Protein AF-A0AAX1UFM3-F1 (afdb_monomer_lite)

Organism: Cereibacter sphaeroides (NCBI:txid1063)

Foldseek 3Di:
DDDDPDDDPPDPDDDPPPVVVVVVVVVVVVVCVVCVVVVVVVVVVVVVVVVCCVQAPPVGGFDFDDDDDDDDDPVVVVVVVCVVQPQWDFDDWDDAPDPRTDTDTDTDRPDD

pLDDT: mean 73.38, std 13.62, range [45.94, 97.25]

Radius of gyration: 37.03 Å; chains: 1; bounding box: 78×42×107 Å

Sequence (112 aa):
MTTKAIDPPGDMTHAPTNKLYFAAWRWHFYAGLFVVPFLLILAVTGMIMMISTATSNQLGTVADVAITGAPVPVTAQAEAALAAVPGGILNQYVAPEAPHRPAFFAIEQGHA

Secondary structure (DSSP, 8-state):
------PPPP--------HHHHHHHHHHHHHHHHHHHHHHHHHHHHHHHHHHHHHEETTEE-PPPP--SSPPPHHHHHHHHHHHSTTEEEEEEE--SSTTSPPEEEEEE---

InterPro domains:
  IPR005625 PepSY-associated TM protein [PF03929] (25-76)
  IPR005625 PepSY-associated TM protein [PTHR34219] (20-106)

Structure (mmCIF, N/CA/C/O backbone):
data_AF-A0AAX1UFM3-F1
#
_entry.id   AF-A0AAX1UFM3-F1
#
loop_
_atom_site.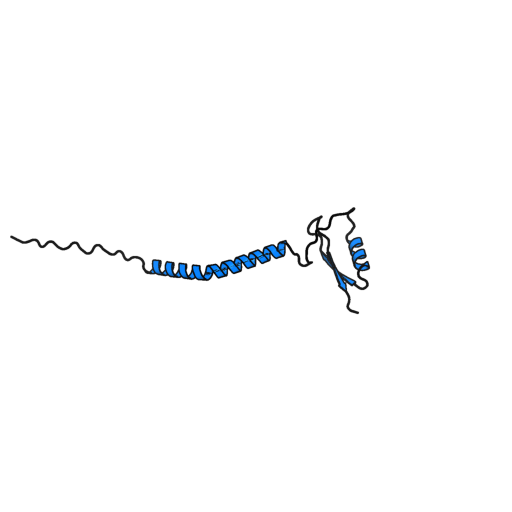group_PDB
_atom_site.id
_atom_site.type_symbol
_atom_site.label_atom_id
_atom_site.label_alt_id
_atom_site.label_comp_id
_atom_site.label_asym_id
_atom_site.label_entity_id
_atom_site.label_seq_id
_atom_site.pdbx_PDB_ins_code
_atom_site.Cartn_x
_atom_site.Cartn_y
_atom_site.Cartn_z
_atom_site.occupancy
_atom_site.B_iso_or_equiv
_atom_site.auth_seq_id
_atom_site.auth_comp_id
_atom_site.auth_asym_id
_atom_site.auth_atom_id
_atom_site.pdbx_PDB_model_num
ATOM 1 N N . MET A 1 1 ? 47.897 21.255 -74.537 1.00 47.41 1 MET A N 1
ATOM 2 C CA . MET A 1 1 ? 46.737 21.875 -73.864 1.00 47.41 1 MET A CA 1
ATOM 3 C C . MET A 1 1 ? 46.141 20.835 -72.935 1.00 47.41 1 MET A C 1
ATOM 5 O O . MET A 1 1 ? 45.731 19.779 -73.392 1.00 47.41 1 MET A O 1
ATOM 9 N N . THR A 1 2 ? 46.266 21.094 -71.637 1.00 48.53 2 THR A N 1
ATOM 10 C CA . THR A 1 2 ? 45.983 20.202 -70.508 1.00 48.53 2 THR A CA 1
ATOM 11 C C . THR A 1 2 ? 44.527 19.750 -70.468 1.00 48.53 2 THR A C 1
ATOM 13 O O . THR A 1 2 ? 43.626 20.582 -70.391 1.00 48.53 2 THR A O 1
ATOM 16 N N . THR A 1 3 ? 44.307 18.434 -70.463 1.00 56.75 3 THR A N 1
ATOM 17 C CA . THR A 1 3 ? 43.040 17.853 -70.013 1.00 56.75 3 THR A CA 1
ATOM 18 C C . THR A 1 3 ? 42.964 18.021 -68.496 1.00 56.75 3 THR A C 1
ATOM 20 O O . THR A 1 3 ? 43.785 17.489 -67.750 1.00 56.75 3 THR A O 1
ATOM 23 N N . LYS A 1 4 ? 42.048 18.871 -68.036 1.00 62.53 4 LYS A N 1
ATOM 24 C CA . LYS A 1 4 ? 41.750 19.045 -66.617 1.00 62.53 4 LYS A CA 1
ATOM 25 C C . LYS A 1 4 ? 40.864 17.866 -66.220 1.00 62.53 4 LYS A C 1
ATOM 27 O O . LYS A 1 4 ? 39.675 17.868 -66.529 1.00 62.53 4 LYS A O 1
ATOM 32 N N . ALA A 1 5 ? 41.463 16.847 -65.607 1.00 66.25 5 ALA A N 1
ATOM 33 C CA . ALA A 1 5 ? 40.716 15.772 -64.971 1.00 66.25 5 ALA A CA 1
ATOM 34 C C . ALA A 1 5 ? 39.747 16.394 -63.952 1.00 66.25 5 ALA A C 1
ATOM 36 O O . ALA A 1 5 ? 40.145 17.201 -63.113 1.00 66.25 5 ALA A O 1
ATOM 37 N N . ILE A 1 6 ? 38.462 16.088 -64.099 1.00 72.62 6 ILE A N 1
ATOM 38 C CA . ILE A 1 6 ? 37.427 16.431 -63.128 1.00 72.62 6 ILE A CA 1
ATOM 39 C C . ILE A 1 6 ? 37.666 15.512 -61.931 1.00 72.62 6 ILE A C 1
ATOM 41 O O . ILE A 1 6 ? 37.497 14.299 -62.056 1.00 72.62 6 ILE A O 1
ATOM 45 N N . ASP A 1 7 ? 38.103 16.077 -60.806 1.00 71.06 7 ASP A N 1
ATOM 46 C CA . ASP A 1 7 ? 38.104 15.360 -59.533 1.00 71.06 7 ASP A CA 1
ATOM 47 C C . ASP A 1 7 ? 36.672 14.885 -59.230 1.00 71.06 7 ASP A C 1
ATOM 49 O O . ASP A 1 7 ? 35.720 15.655 -59.422 1.00 71.06 7 ASP A O 1
ATOM 53 N N . PRO A 1 8 ? 36.477 13.635 -58.775 1.00 72.44 8 PRO A N 1
ATOM 54 C CA . PRO A 1 8 ? 35.173 13.201 -58.301 1.00 72.44 8 PRO A CA 1
ATOM 55 C C . PRO A 1 8 ? 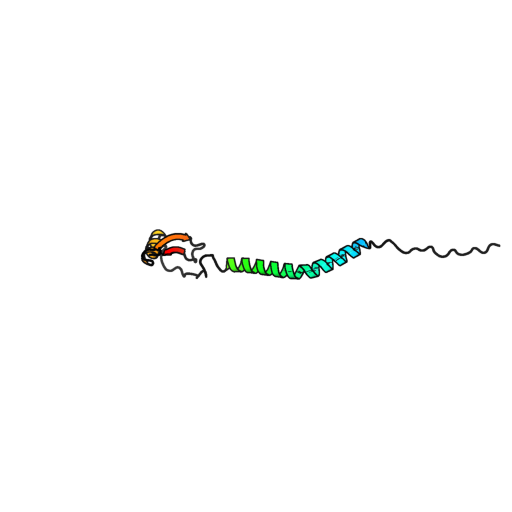34.753 14.073 -57.104 1.00 72.44 8 PRO A C 1
ATOM 57 O O . PRO A 1 8 ? 35.613 14.478 -56.315 1.00 72.44 8 PRO A O 1
ATOM 60 N N . PRO A 1 9 ? 33.452 14.382 -56.942 1.00 71.00 9 PRO A N 1
ATOM 61 C CA . PRO A 1 9 ? 32.983 15.084 -55.756 1.00 71.00 9 PRO A CA 1
ATOM 62 C C . PRO A 1 9 ? 33.412 14.284 -54.522 1.00 71.00 9 PRO A C 1
ATOM 64 O O . PRO A 1 9 ? 33.101 13.099 -54.411 1.00 71.00 9 PRO A O 1
ATOM 67 N N . GLY A 1 10 ? 34.180 14.927 -53.639 1.00 65.56 10 GLY A N 1
ATOM 68 C CA . GLY A 1 10 ? 34.636 14.326 -52.391 1.00 65.56 10 GLY A CA 1
ATOM 69 C C . GLY A 1 10 ? 33.463 13.753 -51.596 1.00 65.56 10 GLY A C 1
ATOM 70 O O . GLY A 1 10 ? 32.368 14.315 -51.600 1.00 65.56 10 GLY A O 1
ATOM 71 N N . ASP A 1 11 ? 33.709 12.626 -50.937 1.00 65.06 11 ASP A N 1
ATOM 72 C CA . ASP A 1 11 ? 32.759 11.871 -50.120 1.00 65.06 11 ASP A CA 1
ATOM 73 C C . ASP A 1 11 ? 32.147 12.765 -49.014 1.00 65.06 11 ASP A C 1
ATOM 75 O O . ASP A 1 11 ? 32.713 12.947 -47.936 1.00 65.06 11 ASP A O 1
ATOM 79 N N . MET A 1 12 ? 30.992 13.383 -49.282 1.00 67.75 12 MET A N 1
ATOM 80 C CA . MET A 1 12 ? 30.267 14.259 -48.345 1.00 67.75 12 MET A CA 1
ATOM 81 C C . MET A 1 12 ? 29.240 13.489 -47.502 1.00 67.75 12 MET A C 1
ATOM 83 O O . MET A 1 12 ? 28.159 13.993 -47.219 1.00 67.75 12 MET A O 1
ATOM 87 N N . THR A 1 13 ? 29.508 12.249 -47.106 1.00 65.62 13 THR A N 1
ATOM 88 C CA . THR A 1 13 ? 28.564 11.452 -46.306 1.00 65.62 13 THR A CA 1
ATOM 89 C C . THR A 1 13 ? 29.385 10.476 -45.470 1.00 65.62 13 THR A C 1
ATOM 91 O O . THR A 1 13 ? 30.013 9.587 -46.016 1.00 65.62 13 THR A O 1
ATOM 94 N N . HIS A 1 14 ? 29.549 10.633 -44.159 1.00 61.69 14 HIS A N 1
ATOM 95 C CA . HIS A 1 14 ? 28.518 10.415 -43.154 1.00 61.69 14 HIS A CA 1
ATOM 96 C C . HIS A 1 14 ? 28.889 11.156 -41.860 1.00 61.69 14 HIS A C 1
ATOM 98 O O . HIS A 1 14 ? 29.927 10.882 -41.257 1.00 61.69 14 HIS A O 1
ATOM 104 N N . ALA A 1 15 ? 28.016 12.048 -41.381 1.00 66.69 15 ALA A N 1
ATOM 105 C CA . ALA A 1 15 ? 28.105 12.533 -40.005 1.00 66.69 15 ALA A CA 1
ATOM 106 C C . ALA A 1 15 ? 28.032 11.326 -39.047 1.00 66.69 15 ALA A C 1
ATOM 108 O O . ALA A 1 15 ? 27.189 10.448 -39.271 1.00 66.69 15 ALA A O 1
ATOM 109 N N . PRO A 1 16 ? 28.875 11.239 -37.998 1.00 62.84 16 PRO A N 1
ATOM 110 C CA . PRO A 1 16 ? 28.863 10.113 -37.075 1.00 62.84 16 PRO A CA 1
ATOM 111 C C . PRO A 1 16 ? 27.545 10.126 -36.301 1.00 62.84 16 PRO A C 1
ATOM 113 O O . PRO A 1 16 ? 27.383 10.799 -35.287 1.00 62.84 16 PRO A O 1
ATOM 116 N N . THR A 1 17 ? 26.563 9.388 -36.809 1.00 66.56 17 THR A N 1
ATOM 117 C CA . THR A 1 17 ? 25.301 9.137 -36.126 1.00 66.56 17 THR A CA 1
ATOM 118 C C . THR A 1 17 ? 25.651 8.505 -34.784 1.00 66.56 17 THR A C 1
ATOM 120 O O . THR A 1 17 ? 26.355 7.497 -34.758 1.00 66.56 17 THR A O 1
ATOM 123 N N . ASN A 1 18 ? 25.241 9.120 -33.672 1.00 74.38 18 ASN A N 1
ATOM 124 C CA . ASN A 1 18 ? 25.638 8.718 -32.323 1.00 74.38 18 ASN A CA 1
ATOM 125 C C . ASN A 1 18 ? 25.069 7.324 -31.986 1.00 74.38 18 ASN A C 1
ATOM 127 O O . ASN A 1 18 ? 24.006 7.187 -31.387 1.00 74.38 18 ASN A O 1
ATOM 131 N N . LYS A 1 19 ? 25.761 6.267 -32.428 1.00 73.50 19 LYS A N 1
ATOM 132 C CA . LYS A 1 19 ? 25.330 4.863 -32.324 1.00 73.50 19 LYS A CA 1
ATOM 133 C C . LYS A 1 19 ? 25.061 4.452 -30.874 1.00 73.50 19 LYS A C 1
ATOM 135 O O . LYS A 1 19 ? 24.201 3.609 -30.635 1.00 73.50 19 LYS A O 1
ATOM 140 N N . LEU A 1 20 ? 25.757 5.076 -29.922 1.00 77.56 20 LEU A N 1
ATOM 141 C CA . LEU A 1 20 ? 25.582 4.843 -28.490 1.00 77.56 20 LEU A CA 1
ATOM 142 C C . LEU A 1 20 ? 24.238 5.380 -27.986 1.00 77.56 20 LEU A C 1
ATOM 144 O O . LEU A 1 20 ? 23.550 4.680 -27.249 1.00 77.56 20 LEU A O 1
ATOM 148 N N . TYR A 1 21 ? 23.822 6.566 -28.439 1.00 82.19 21 TYR A N 1
ATOM 149 C CA . TYR A 1 21 ? 22.505 7.128 -28.123 1.00 82.19 21 TYR A CA 1
ATOM 150 C C . TYR A 1 21 ? 21.368 6.215 -28.606 1.00 82.19 21 TYR A C 1
ATOM 152 O O . TYR A 1 21 ? 20.462 5.874 -27.845 1.00 82.19 21 TYR A O 1
ATOM 160 N N . PHE A 1 22 ? 21.461 5.731 -29.848 1.00 81.50 22 PHE A N 1
ATOM 161 C CA . PHE A 1 22 ? 20.467 4.805 -30.397 1.00 81.50 22 PHE A CA 1
ATOM 162 C C . PHE A 1 22 ? 20.478 3.439 -29.699 1.00 81.50 22 PHE A C 1
ATOM 164 O O . PHE A 1 22 ? 19.421 2.836 -29.518 1.00 81.50 22 PHE A O 1
ATOM 171 N N . ALA A 1 23 ? 21.645 2.946 -29.274 1.00 87.81 23 ALA A N 1
ATOM 172 C CA . ALA A 1 23 ? 21.741 1.711 -28.502 1.00 87.81 23 ALA A CA 1
ATOM 173 C C . ALA A 1 23 ? 21.099 1.857 -27.114 1.00 87.81 23 ALA A C 1
ATOM 175 O O . ALA A 1 23 ? 20.298 1.007 -26.727 1.00 87.81 23 ALA A O 1
ATOM 176 N N . ALA A 1 24 ? 21.389 2.944 -26.394 1.00 88.38 24 ALA A N 1
ATOM 177 C CA . ALA A 1 24 ? 20.813 3.215 -25.080 1.00 88.38 24 ALA A CA 1
ATOM 178 C C . ALA A 1 24 ? 19.282 3.308 -25.135 1.00 88.38 24 ALA A C 1
ATOM 180 O O . ALA A 1 24 ? 18.604 2.722 -24.296 1.00 88.38 24 ALA A O 1
ATOM 181 N N . TRP A 1 25 ? 18.727 3.964 -26.158 1.00 88.06 25 TRP A N 1
ATOM 182 C CA . TRP A 1 25 ? 17.277 4.070 -26.321 1.00 88.06 25 TRP A CA 1
ATOM 183 C C . TRP A 1 25 ? 16.612 2.720 -26.611 1.00 88.06 25 TRP A C 1
ATOM 185 O O . TRP A 1 25 ? 15.569 2.410 -26.037 1.00 88.06 25 TRP A O 1
ATOM 195 N N . ARG A 1 26 ? 17.250 1.871 -27.428 1.00 86.94 26 ARG A N 1
ATOM 196 C CA . ARG A 1 26 ? 16.772 0.503 -27.681 1.00 86.94 26 ARG A CA 1
ATOM 197 C C . ARG A 1 26 ? 16.745 -0.312 -26.393 1.00 86.94 26 ARG A C 1
ATOM 199 O O . ARG A 1 26 ? 15.717 -0.898 -26.073 1.00 86.94 26 ARG A O 1
ATOM 206 N N . TRP A 1 27 ? 17.840 -0.305 -25.632 1.00 92.94 27 TRP A N 1
ATOM 207 C CA . TRP A 1 27 ? 17.909 -0.996 -24.341 1.00 92.94 27 TRP A CA 1
ATOM 208 C C . TRP A 1 27 ? 16.890 -0.461 -23.340 1.00 92.94 27 TRP A C 1
ATOM 210 O O . TRP A 1 27 ? 16.247 -1.249 -22.654 1.00 92.94 27 TRP A O 1
ATOM 220 N N . HIS A 1 28 ? 16.696 0.855 -23.293 1.00 90.00 28 HIS A N 1
ATOM 221 C CA . HIS A 1 28 ? 15.723 1.475 -22.407 1.00 90.00 28 HIS A CA 1
ATOM 222 C C . HIS A 1 28 ? 14.283 1.083 -22.766 1.00 90.00 28 HIS A C 1
ATOM 224 O O . HIS A 1 28 ? 13.514 0.738 -21.876 1.00 90.00 28 HIS A O 1
ATOM 230 N N . PHE A 1 29 ? 13.927 1.058 -24.057 1.00 92.00 29 PHE A N 1
ATOM 231 C CA . PHE A 1 29 ? 12.608 0.610 -24.515 1.00 92.00 29 PHE A CA 1
ATOM 232 C C . PHE A 1 29 ? 12.355 -0.864 -24.179 1.00 92.00 29 PHE A C 1
ATOM 234 O O . PHE A 1 29 ? 11.295 -1.199 -23.653 1.00 92.00 29 PHE A O 1
ATOM 241 N N . TYR A 1 30 ? 13.337 -1.739 -24.424 1.00 93.31 30 TYR A N 1
ATOM 242 C CA . TYR A 1 30 ? 13.215 -3.153 -24.068 1.00 93.31 30 TYR A CA 1
ATOM 243 C C . TYR A 1 30 ? 13.094 -3.342 -22.554 1.00 93.31 30 TYR A C 1
ATOM 245 O O . TYR A 1 30 ? 12.187 -4.036 -22.106 1.00 93.31 30 TYR A O 1
ATOM 253 N N . ALA A 1 31 ? 13.938 -2.680 -21.758 1.00 93.94 31 ALA A N 1
ATOM 254 C CA . ALA A 1 31 ? 13.849 -2.728 -20.301 1.00 93.94 31 ALA A CA 1
ATOM 255 C C . ALA A 1 31 ? 12.486 -2.223 -19.802 1.00 93.94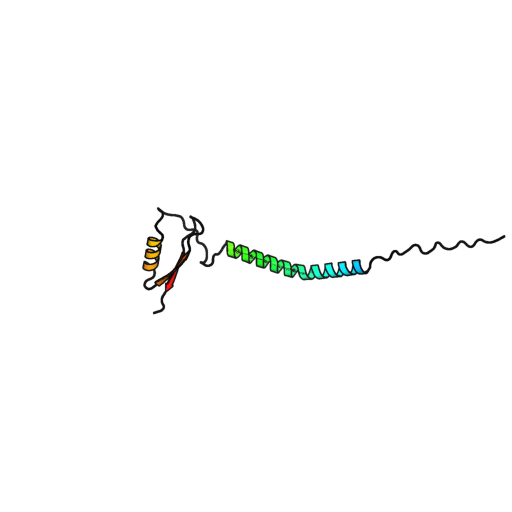 31 ALA A C 1
ATOM 257 O O . ALA A 1 31 ? 11.853 -2.882 -18.983 1.00 93.94 31 ALA A O 1
ATOM 258 N N . GLY A 1 32 ? 11.996 -1.105 -20.346 1.00 93.19 32 GLY A N 1
ATOM 259 C CA . GLY A 1 32 ? 10.678 -0.564 -20.028 1.00 93.19 32 GLY A CA 1
ATOM 260 C C . GLY A 1 32 ? 9.554 -1.553 -20.332 1.00 93.19 32 GLY A C 1
ATOM 261 O O . GLY A 1 32 ? 8.738 -1.824 -19.458 1.00 93.19 32 GLY A O 1
ATOM 262 N N . LEU A 1 33 ? 9.543 -2.165 -21.519 1.00 94.94 33 LEU A N 1
ATOM 263 C CA . LEU A 1 33 ? 8.509 -3.127 -21.913 1.00 94.94 33 LEU A CA 1
ATOM 264 C C . LEU A 1 33 ? 8.427 -4.337 -20.966 1.00 94.94 33 LEU A C 1
ATOM 266 O O . LEU A 1 33 ? 7.329 -4.803 -20.671 1.00 94.94 33 LEU A O 1
ATOM 270 N N . PHE A 1 34 ? 9.567 -4.821 -20.463 1.00 93.25 34 PHE A N 1
ATOM 271 C CA . PHE A 1 34 ? 9.599 -5.932 -19.508 1.00 93.25 34 PHE A CA 1
ATOM 272 C C . PHE A 1 34 ? 9.283 -5.512 -18.068 1.00 93.25 34 PHE A C 1
ATOM 274 O O . PHE A 1 34 ? 8.690 -6.297 -17.337 1.00 93.25 34 PHE A O 1
ATOM 281 N N . VAL A 1 35 ? 9.648 -4.298 -17.645 1.00 95.69 35 VAL A N 1
ATOM 282 C CA . VAL A 1 35 ? 9.459 -3.819 -16.260 1.00 95.69 35 VAL A CA 1
ATOM 283 C C . VAL A 1 35 ? 8.047 -3.271 -16.018 1.00 95.69 35 VAL A C 1
ATOM 285 O O . VAL A 1 35 ? 7.492 -3.457 -14.935 1.00 95.69 35 VAL A O 1
ATOM 288 N N . VAL A 1 36 ? 7.429 -2.646 -17.025 1.00 96.38 36 VAL A N 1
ATOM 289 C CA . VAL A 1 36 ? 6.063 -2.097 -16.956 1.00 96.38 36 VAL A CA 1
ATOM 290 C C . VAL A 1 36 ? 5.017 -3.088 -16.417 1.00 96.38 36 VAL A C 1
ATOM 292 O O . VAL A 1 36 ? 4.287 -2.682 -15.516 1.00 96.38 36 VAL A O 1
ATOM 295 N N . PRO A 1 37 ? 4.912 -4.360 -16.863 1.00 95.12 37 PRO A N 1
ATOM 296 C CA . PRO A 1 37 ? 3.907 -5.281 -16.320 1.00 95.12 37 PRO A CA 1
ATOM 297 C C . PRO A 1 37 ? 4.080 -5.543 -14.817 1.00 95.12 37 PRO A C 1
ATOM 299 O O . PRO A 1 37 ? 3.087 -5.621 -14.099 1.00 95.12 37 PRO A O 1
ATOM 302 N N . PHE A 1 38 ? 5.317 -5.607 -14.313 1.00 96.38 38 PHE A N 1
ATOM 303 C CA . PHE A 1 38 ? 5.568 -5.766 -12.877 1.00 96.38 38 PHE A CA 1
ATOM 304 C C . PHE A 1 38 ? 5.175 -4.516 -12.091 1.00 96.38 38 PHE A C 1
ATOM 306 O O . PHE A 1 38 ? 4.533 -4.628 -11.049 1.00 96.38 38 PHE A O 1
ATOM 313 N N . LEU A 1 39 ? 5.511 -3.328 -12.602 1.00 96.69 39 LEU A N 1
ATOM 314 C CA . LEU A 1 39 ? 5.106 -2.068 -11.979 1.00 96.69 39 LEU A CA 1
ATOM 315 C C . LEU A 1 39 ? 3.586 -1.885 -11.994 1.00 96.69 39 LEU A C 1
ATOM 317 O O . LEU A 1 39 ? 3.037 -1.390 -11.015 1.00 96.69 39 LEU A O 1
ATOM 321 N N . LEU A 1 40 ? 2.902 -2.314 -13.058 1.00 97.25 40 LEU A N 1
ATOM 322 C CA . LEU A 1 40 ? 1.441 -2.295 -13.129 1.00 97.25 40 LEU A CA 1
ATOM 323 C C . LEU A 1 40 ? 0.822 -3.199 -12.068 1.00 97.25 40 LEU A C 1
ATOM 325 O O . LEU A 1 40 ? -0.057 -2.747 -11.342 1.00 97.25 40 LEU A O 1
ATOM 329 N N . ILE A 1 41 ? 1.297 -4.440 -11.933 1.00 97.25 41 ILE A N 1
ATOM 330 C CA . ILE A 1 41 ? 0.813 -5.349 -10.886 1.00 97.25 41 ILE A CA 1
ATOM 331 C C . ILE A 1 41 ? 1.060 -4.731 -9.508 1.00 97.25 41 ILE A C 1
ATOM 333 O O . ILE A 1 41 ? 0.130 -4.651 -8.713 1.00 97.25 41 ILE A O 1
ATOM 337 N N . LEU A 1 42 ? 2.271 -4.227 -9.250 1.00 96.75 42 LEU A N 1
ATOM 338 C CA . LEU A 1 42 ? 2.630 -3.615 -7.969 1.00 96.75 42 LEU A CA 1
ATOM 339 C C . LEU A 1 42 ? 1.757 -2.392 -7.642 1.00 96.75 42 LEU A C 1
ATOM 341 O O . LEU A 1 42 ? 1.279 -2.247 -6.514 1.00 96.75 42 LEU A O 1
ATOM 345 N N . ALA A 1 43 ? 1.508 -1.534 -8.631 1.00 96.88 43 ALA A N 1
ATOM 346 C CA . ALA A 1 43 ? 0.638 -0.372 -8.494 1.00 96.88 43 ALA A CA 1
ATOM 347 C C . ALA A 1 43 ? -0.815 -0.782 -8.221 1.00 96.88 43 ALA A C 1
ATOM 349 O O . ALA A 1 43 ? -1.450 -0.223 -7.330 1.00 96.88 43 ALA A O 1
ATOM 350 N N . VAL A 1 44 ? -1.329 -1.787 -8.938 1.00 96.62 44 VAL A N 1
ATOM 351 C CA . VAL A 1 44 ? -2.684 -2.317 -8.734 1.00 96.62 44 VAL A CA 1
ATOM 352 C C . VAL A 1 44 ? -2.816 -2.933 -7.345 1.00 96.62 44 VAL A C 1
ATOM 354 O O . VAL A 1 44 ? -3.782 -2.642 -6.647 1.00 96.62 44 VAL A O 1
ATOM 357 N N . THR A 1 45 ? -1.838 -3.716 -6.887 1.00 94.44 45 THR A N 1
ATOM 358 C CA . THR A 1 45 ? -1.872 -4.285 -5.534 1.00 94.44 45 THR A CA 1
ATOM 359 C C . THR A 1 45 ? -1.807 -3.204 -4.459 1.00 94.44 45 THR A C 1
ATOM 361 O O . THR A 1 45 ? -2.563 -3.271 -3.494 1.00 94.44 45 THR A O 1
ATOM 364 N N . GLY A 1 46 ? -0.973 -2.174 -4.639 1.00 92.31 46 GLY A N 1
ATOM 365 C CA . GLY A 1 46 ? -0.911 -1.035 -3.718 1.00 92.31 46 GLY A CA 1
ATOM 366 C C . GLY A 1 46 ? -2.229 -0.255 -3.668 1.00 92.31 46 GLY A C 1
ATOM 367 O O . GLY A 1 46 ? -2.714 0.080 -2.589 1.00 92.31 46 GLY A O 1
ATOM 368 N N . MET A 1 47 ? -2.858 -0.042 -4.827 1.00 93.81 47 MET A N 1
ATOM 369 C CA . MET A 1 47 ? -4.179 0.579 -4.933 1.00 93.81 47 MET A CA 1
ATOM 370 C C . MET A 1 47 ? -5.255 -0.253 -4.224 1.00 93.81 47 MET A C 1
ATOM 372 O O . MET A 1 47 ? -6.040 0.297 -3.455 1.00 93.81 47 MET A O 1
ATOM 376 N N . ILE A 1 48 ? -5.266 -1.576 -4.426 1.00 90.69 48 ILE A N 1
ATOM 377 C CA . ILE A 1 48 ? -6.194 -2.492 -3.746 1.00 90.69 48 ILE A CA 1
ATOM 378 C C . ILE A 1 48 ? -6.007 -2.424 -2.229 1.00 90.69 48 ILE A C 1
ATOM 380 O O . ILE A 1 48 ? -7.000 -2.367 -1.510 1.00 90.69 48 ILE A O 1
ATOM 384 N N . MET A 1 49 ? -4.767 -2.387 -1.729 1.00 87.00 49 MET A N 1
ATOM 385 C CA . MET A 1 49 ? -4.510 -2.269 -0.290 1.00 87.00 49 MET A CA 1
ATOM 386 C C . MET A 1 49 ? -5.080 -0.970 0.287 1.00 87.00 49 MET A C 1
ATOM 388 O O . MET A 1 49 ? -5.771 -1.023 1.301 1.00 87.00 49 MET A O 1
ATOM 392 N N . MET A 1 50 ? -4.880 0.175 -0.377 1.00 86.19 50 MET A N 1
ATOM 393 C CA . MET A 1 50 ? -5.472 1.443 0.074 1.00 86.19 50 MET A CA 1
ATOM 394 C C . MET A 1 50 ? -7.005 1.401 0.078 1.00 86.19 50 MET A C 1
ATOM 396 O O . MET A 1 50 ? -7.629 1.828 1.050 1.00 86.19 50 MET A O 1
ATOM 400 N N . ILE A 1 51 ? -7.619 0.849 -0.974 1.00 82.69 51 ILE A N 1
ATOM 401 C CA . ILE A 1 51 ? -9.080 0.695 -1.046 1.00 82.69 51 ILE A CA 1
ATOM 402 C C . ILE A 1 51 ? -9.573 -0.227 0.075 1.00 82.69 51 ILE A C 1
ATOM 404 O O . ILE A 1 51 ? -10.516 0.125 0.777 1.00 82.69 51 ILE A O 1
ATOM 408 N N . SER A 1 52 ? -8.902 -1.359 0.300 1.00 71.12 52 SER A N 1
ATOM 409 C CA . SER A 1 52 ? -9.251 -2.313 1.356 1.00 71.12 52 SER A CA 1
ATOM 410 C C . SER A 1 52 ? -9.216 -1.668 2.738 1.00 71.12 52 SER A C 1
ATOM 412 O O . SER A 1 52 ? -10.124 -1.899 3.531 1.00 71.12 52 SER A O 1
ATOM 414 N N . THR A 1 53 ? -8.203 -0.844 3.024 1.00 65.81 53 THR A N 1
ATOM 415 C CA . THR A 1 53 ? -8.121 -0.111 4.296 1.00 65.81 53 THR A CA 1
ATOM 416 C C . THR A 1 53 ? -9.185 0.976 4.424 1.00 65.81 53 THR A C 1
ATOM 418 O O . THR A 1 53 ? -9.628 1.264 5.529 1.00 65.81 53 THR A O 1
ATOM 421 N N . ALA A 1 54 ? -9.635 1.562 3.311 1.00 63.31 54 ALA A N 1
ATOM 422 C CA . ALA A 1 54 ? -10.7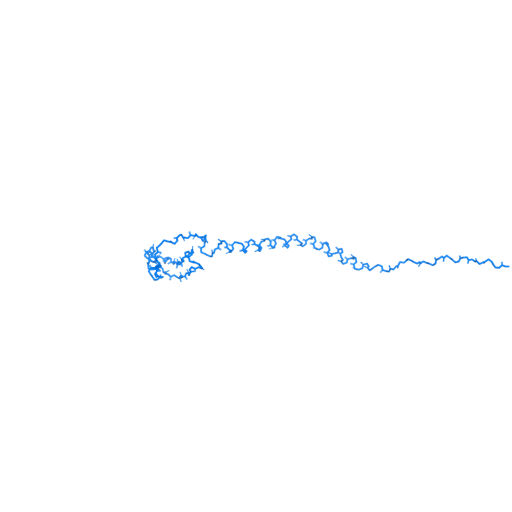17 2.542 3.325 1.00 63.31 54 ALA A CA 1
ATOM 423 C C . ALA A 1 54 ? -12.088 1.892 3.588 1.00 63.31 54 ALA A C 1
ATOM 425 O O . ALA A 1 54 ? -12.964 2.516 4.185 1.00 63.31 54 ALA A O 1
ATOM 426 N N . THR A 1 55 ? -12.290 0.644 3.152 1.00 60.25 55 THR A N 1
ATOM 427 C CA . THR A 1 55 ? -13.565 -0.077 3.308 1.00 60.25 55 THR A CA 1
ATOM 428 C C . THR A 1 55 ? -13.634 -0.984 4.535 1.00 60.25 55 THR A C 1
ATOM 430 O O . THR A 1 55 ? -14.727 -1.372 4.944 1.00 60.25 55 THR A O 1
ATOM 433 N N . SER A 1 56 ? -12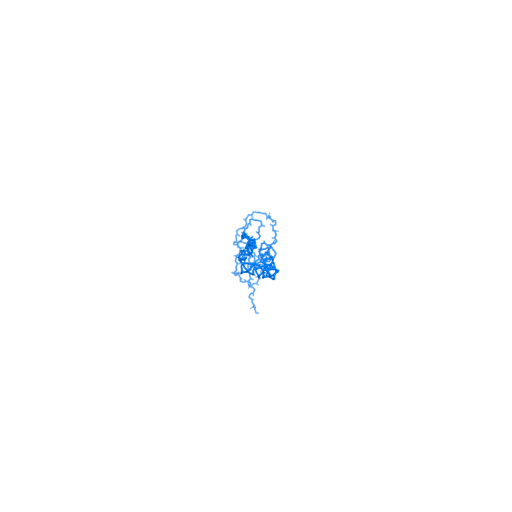.503 -1.376 5.120 1.00 55.34 56 SER A N 1
ATOM 434 C CA . SER A 1 56 ? -12.451 -2.298 6.259 1.00 55.34 56 SER A CA 1
ATOM 435 C C . SER A 1 56 ? -11.423 -1.821 7.274 1.00 55.34 56 SER A C 1
ATOM 437 O O . SER A 1 56 ? -10.249 -1.659 6.948 1.00 55.34 56 SER A O 1
ATOM 439 N N . ASN A 1 57 ? -11.869 -1.597 8.510 1.00 58.25 57 ASN A N 1
ATOM 440 C CA . ASN A 1 57 ? -10.986 -1.253 9.615 1.00 58.25 57 ASN A CA 1
ATOM 441 C C . ASN A 1 57 ? -10.549 -2.528 10.356 1.00 58.25 57 ASN A C 1
ATOM 443 O O . ASN A 1 57 ? -11.077 -3.620 10.137 1.00 58.25 57 ASN A O 1
ATOM 447 N N . GLN A 1 58 ? -9.577 -2.387 11.256 1.00 54.72 58 GLN A N 1
ATOM 448 C CA . GLN A 1 58 ? -9.011 -3.478 12.064 1.00 54.72 58 GLN A CA 1
ATOM 449 C C . GLN A 1 58 ? -10.051 -4.194 12.959 1.00 54.72 58 GLN A C 1
ATOM 451 O O . GLN A 1 58 ? -9.739 -5.208 13.575 1.00 54.72 58 GLN A O 1
ATOM 456 N N . LEU A 1 59 ? -11.280 -3.670 13.018 1.00 54.97 59 LEU A N 1
ATOM 457 C CA . LEU A 1 59 ? -12.398 -4.136 13.836 1.00 54.97 59 LEU A CA 1
ATOM 458 C C . LEU A 1 59 ? -13.473 -4.868 13.004 1.00 54.97 59 LEU A C 1
ATOM 460 O O . LEU A 1 59 ? -14.465 -5.327 13.567 1.00 54.97 59 LEU A O 1
ATOM 464 N N . GLY A 1 60 ? -13.270 -5.028 11.688 1.00 60.06 60 GLY A N 1
ATOM 465 C CA . GLY A 1 60 ? -14.133 -5.799 10.788 1.00 60.06 60 GLY A CA 1
ATOM 466 C C . GLY A 1 60 ? -14.902 -4.952 9.767 1.00 60.06 60 GLY A C 1
ATOM 467 O O . GLY A 1 60 ? -14.511 -3.839 9.409 1.00 60.06 60 GLY A O 1
ATOM 468 N N . THR A 1 61 ? -16.000 -5.508 9.241 1.00 52.09 61 THR A N 1
ATOM 469 C CA . THR A 1 61 ? -16.922 -4.782 8.356 1.00 52.09 61 THR A CA 1
ATOM 470 C C . THR A 1 61 ? -17.575 -3.671 9.165 1.00 52.09 61 THR A C 1
ATOM 472 O O . THR A 1 61 ? -18.329 -3.944 10.097 1.00 52.09 61 THR A O 1
ATOM 475 N N . VAL A 1 62 ? -17.267 -2.418 8.834 1.00 55.16 62 VAL A N 1
ATOM 476 C CA . VAL A 1 62 ? -17.822 -1.255 9.528 1.00 55.16 62 VAL A CA 1
ATOM 477 C C . VAL A 1 62 ? -19.310 -1.165 9.202 1.00 55.16 62 VAL A C 1
ATOM 479 O O . VAL A 1 62 ? -19.699 -0.583 8.193 1.00 55.16 62 VAL A O 1
ATOM 482 N N . ALA A 1 63 ? -20.140 -1.817 10.012 1.00 56.06 63 ALA A N 1
ATOM 483 C CA . ALA A 1 63 ? -21.582 -1.724 9.890 1.00 56.06 63 ALA A CA 1
ATOM 484 C C . ALA A 1 63 ? -21.998 -0.289 10.231 1.00 56.06 63 ALA A C 1
ATOM 486 O O . ALA A 1 63 ? -21.695 0.207 11.319 1.00 56.06 63 ALA A O 1
ATOM 487 N N . ASP A 1 64 ? -22.669 0.382 9.298 1.00 55.38 64 ASP A N 1
ATOM 488 C CA . ASP A 1 64 ? -23.306 1.660 9.592 1.00 55.38 64 ASP A CA 1
ATOM 489 C C . ASP A 1 64 ? -24.437 1.412 10.590 1.00 55.38 64 ASP A C 1
ATOM 491 O O . ASP A 1 64 ? -25.366 0.641 10.335 1.00 55.38 64 ASP A O 1
ATOM 495 N N . VAL A 1 65 ? -24.336 2.045 11.757 1.00 60.66 65 VAL A N 1
ATOM 496 C CA . VAL A 1 65 ? -25.358 1.957 12.797 1.00 60.66 65 VAL A CA 1
ATOM 497 C C . VAL A 1 65 ? -26.252 3.181 12.674 1.00 60.66 65 VAL A C 1
ATOM 499 O O . VAL A 1 65 ? -25.788 4.319 12.745 1.00 60.66 65 VAL A O 1
ATOM 502 N N . ALA A 1 66 ? -27.552 2.956 12.488 1.00 55.38 66 ALA A N 1
ATOM 503 C CA . ALA A 1 66 ? -28.535 4.027 12.548 1.00 55.38 66 ALA A CA 1
ATOM 504 C C . ALA A 1 66 ? -28.548 4.616 13.967 1.00 55.38 66 ALA A C 1
ATOM 506 O O . ALA A 1 66 ? -28.787 3.900 14.939 1.00 55.38 66 ALA A O 1
ATOM 507 N N . ILE A 1 67 ? -28.286 5.919 14.092 1.00 58.38 67 ILE A N 1
ATOM 508 C CA . ILE A 1 67 ? -28.310 6.608 15.385 1.00 58.38 67 ILE A CA 1
ATOM 509 C C . ILE A 1 67 ? -29.758 6.632 15.884 1.00 58.38 67 ILE A C 1
ATOM 511 O O . ILE A 1 67 ? -30.583 7.399 15.389 1.00 58.38 67 ILE A O 1
ATOM 515 N N . THR A 1 68 ? -30.077 5.799 16.871 1.00 59.38 68 THR A N 1
ATOM 516 C CA . THR A 1 68 ? -31.371 5.820 17.561 1.00 59.38 68 THR A CA 1
ATOM 517 C C . THR A 1 68 ? -31.184 6.274 19.005 1.00 59.38 68 THR A C 1
ATOM 519 O O . THR A 1 68 ? -30.609 5.544 19.808 1.00 59.38 68 THR A O 1
ATOM 522 N N . GLY A 1 69 ? -31.702 7.457 19.346 1.00 66.69 69 GLY A N 1
ATOM 523 C CA . GLY A 1 69 ? -31.782 7.952 20.728 1.00 66.69 69 GLY A CA 1
ATOM 524 C C . GLY A 1 69 ? -30.847 9.118 21.070 1.00 66.69 69 GLY A C 1
ATOM 525 O O . GLY A 1 69 ? -30.169 9.677 20.210 1.00 66.69 69 GLY A O 1
ATOM 526 N N . ALA A 1 70 ? -30.864 9.515 22.346 1.00 67.31 70 ALA A N 1
ATOM 527 C CA . ALA A 1 70 ? -30.000 10.561 22.895 1.00 67.31 70 ALA A CA 1
ATOM 528 C C . ALA A 1 70 ? -28.584 10.015 23.194 1.00 67.31 70 ALA A C 1
ATOM 530 O O . ALA A 1 70 ? -28.457 8.831 23.509 1.00 67.31 70 ALA A O 1
ATOM 531 N N . PRO A 1 71 ? -27.524 10.847 23.139 1.00 65.44 71 PRO A N 1
ATOM 532 C CA . PRO A 1 71 ? -26.154 10.411 23.408 1.00 65.44 71 PRO A CA 1
ATOM 533 C C . PRO A 1 71 ? -26.016 9.826 24.819 1.00 65.44 71 PRO A C 1
ATOM 535 O O . PRO A 1 71 ? -26.262 10.512 25.811 1.00 65.44 71 PRO A O 1
ATOM 538 N N . VAL A 1 72 ? -25.611 8.560 24.910 1.00 74.94 72 VAL A N 1
ATOM 539 C CA . VAL A 1 72 ? -25.349 7.871 26.182 1.00 74.94 72 VAL A CA 1
ATOM 540 C C . VAL A 1 72 ? -23.864 8.018 26.534 1.00 74.94 72 VAL A C 1
ATOM 542 O O . VAL A 1 72 ? -23.026 7.848 25.644 1.00 74.94 72 VAL A O 1
ATOM 545 N N . PRO A 1 73 ? -23.498 8.308 27.798 1.00 78.31 73 PRO A N 1
ATOM 546 C CA . PRO A 1 73 ? -22.098 8.397 28.205 1.00 78.31 73 PRO A CA 1
ATOM 547 C C . PRO A 1 73 ? -21.340 7.083 27.968 1.00 78.31 73 PRO A C 1
ATOM 549 O O . PRO A 1 73 ? -21.881 5.993 28.148 1.00 78.31 73 PRO A O 1
ATOM 552 N N . VAL A 1 74 ? -20.059 7.198 27.600 1.00 73.44 74 VAL A N 1
ATOM 553 C CA . VAL A 1 74 ? -19.171 6.063 27.268 1.00 73.44 74 VAL A CA 1
ATOM 554 C C . VAL A 1 74 ? -19.094 5.039 28.405 1.00 73.44 74 VAL A C 1
ATOM 556 O O . VAL A 1 74 ? -19.016 3.843 28.153 1.00 73.44 74 VAL A O 1
ATOM 559 N N . THR A 1 75 ? -19.178 5.490 29.658 1.00 78.69 75 THR A N 1
ATOM 560 C CA . THR A 1 75 ? -19.186 4.623 30.845 1.00 78.69 75 THR A CA 1
ATOM 561 C C . THR A 1 75 ? -20.390 3.683 30.879 1.00 78.69 75 THR A C 1
ATOM 563 O O . THR A 1 75 ? -20.214 2.486 31.072 1.00 78.69 75 THR A O 1
ATOM 566 N N . ALA A 1 76 ? -21.595 4.188 30.606 1.00 79.44 76 ALA A N 1
ATOM 567 C CA . ALA A 1 76 ? -22.802 3.363 30.558 1.00 79.44 76 ALA A CA 1
ATOM 568 C C . ALA A 1 76 ? -22.777 2.368 29.381 1.00 79.44 76 ALA A C 1
ATOM 570 O O . ALA A 1 76 ? -23.310 1.266 29.487 1.00 79.44 76 ALA A O 1
ATOM 571 N N . GLN A 1 77 ? -22.115 2.724 28.274 1.00 77.50 77 GLN A N 1
ATOM 572 C CA . GLN A 1 77 ? -21.893 1.800 27.156 1.00 77.50 77 GLN A CA 1
ATOM 573 C C . GLN A 1 77 ? -20.892 0.688 27.520 1.00 77.50 77 GLN A C 1
ATOM 575 O O . GLN A 1 77 ? -21.130 -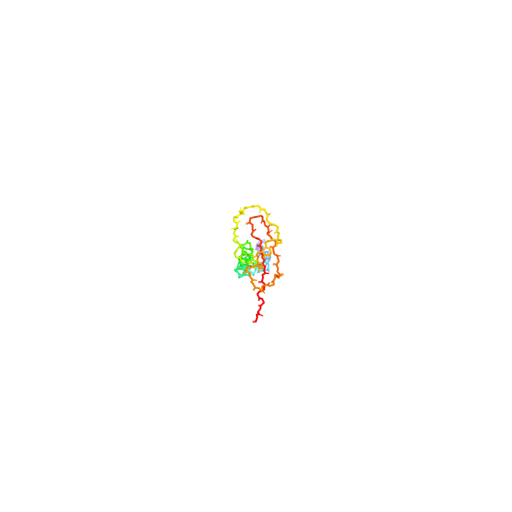0.476 27.206 1.00 77.50 77 GLN A O 1
ATOM 580 N N . ALA A 1 78 ? -19.808 1.028 28.225 1.00 73.94 78 ALA A N 1
ATOM 581 C CA . ALA A 1 78 ? -18.805 0.069 28.688 1.00 73.94 78 ALA A CA 1
ATOM 582 C C . ALA A 1 78 ? -19.377 -0.928 29.711 1.00 73.94 78 ALA A C 1
ATOM 584 O O . ALA A 1 78 ? -19.116 -2.125 29.614 1.00 73.94 78 ALA A O 1
ATOM 585 N N . GLU A 1 79 ? -20.194 -0.455 30.657 1.00 78.75 79 GLU A N 1
ATOM 586 C CA . GLU A 1 79 ? -20.890 -1.311 31.626 1.00 78.75 79 GLU A CA 1
ATOM 587 C C . GLU A 1 79 ? -21.862 -2.276 30.941 1.00 78.75 79 GLU A C 1
ATOM 589 O O . GLU A 1 79 ? -21.877 -3.462 31.267 1.00 78.75 79 GLU A O 1
ATOM 594 N N . ALA A 1 80 ? -22.627 -1.807 29.949 1.00 77.69 80 ALA A N 1
ATOM 595 C CA . ALA A 1 80 ? -23.506 -2.669 29.161 1.00 77.69 80 ALA A CA 1
ATOM 596 C C . ALA A 1 80 ? -22.720 -3.739 28.380 1.00 77.69 80 ALA A C 1
ATOM 598 O O . ALA A 1 80 ? -23.149 -4.891 28.311 1.00 77.69 80 ALA A O 1
ATOM 599 N N . ALA A 1 81 ? -21.553 -3.385 27.831 1.00 73.81 81 ALA A N 1
ATOM 600 C CA . ALA A 1 81 ? -20.688 -4.322 27.119 1.00 73.81 81 ALA A CA 1
ATOM 601 C C . ALA A 1 81 ? -20.083 -5.384 28.062 1.00 73.81 81 ALA A C 1
ATOM 603 O O . ALA A 1 81 ? -20.086 -6.571 27.739 1.00 73.81 81 ALA A O 1
ATOM 604 N N . LEU A 1 82 ? -19.638 -4.982 29.257 1.00 76.31 82 LEU A N 1
ATOM 605 C CA . LEU A 1 82 ? -19.160 -5.894 30.304 1.00 76.31 82 LEU A CA 1
ATOM 606 C C . LEU A 1 82 ? -20.277 -6.801 30.840 1.00 76.31 82 LEU A C 1
ATOM 608 O O . LEU A 1 82 ? -20.050 -7.986 31.067 1.00 76.31 82 LEU A O 1
ATOM 612 N N . ALA A 1 83 ? -21.498 -6.282 30.995 1.00 78.19 83 ALA A N 1
ATOM 613 C CA . ALA A 1 83 ? -22.654 -7.081 31.398 1.00 78.19 83 ALA A CA 1
ATOM 614 C C . ALA A 1 83 ? -23.034 -8.137 30.344 1.00 78.19 83 ALA A C 1
ATOM 616 O O . ALA A 1 83 ? -23.511 -9.216 30.697 1.00 78.19 83 ALA A O 1
ATOM 617 N N . ALA A 1 84 ? -22.802 -7.849 29.058 1.00 77.56 84 ALA A N 1
ATOM 618 C CA . ALA A 1 84 ? -23.034 -8.788 27.963 1.00 77.56 84 ALA A CA 1
ATOM 619 C C . ALA A 1 84 ? -21.978 -9.909 27.882 1.00 77.56 84 ALA A C 1
ATOM 621 O O . ALA A 1 84 ? -22.253 -10.953 27.289 1.00 77.56 84 ALA A O 1
ATOM 622 N N . VAL A 1 85 ? -20.793 -9.724 28.481 1.00 70.50 85 VAL A N 1
ATOM 623 C CA . VAL A 1 85 ? -19.698 -10.707 28.489 1.00 70.50 85 VAL A CA 1
ATOM 624 C C . VAL A 1 85 ? -19.272 -11.027 29.931 1.00 70.50 85 VAL A C 1
ATOM 626 O O . VAL A 1 85 ? -18.323 -10.432 30.450 1.00 70.50 85 VAL A O 1
ATOM 629 N N . PRO A 1 86 ? -19.945 -11.985 30.599 1.00 68.56 86 PRO A N 1
ATOM 630 C CA . PRO A 1 86 ? -19.612 -12.372 31.967 1.00 68.56 86 PRO A CA 1
ATOM 631 C C . PRO A 1 86 ? -18.166 -12.879 32.072 1.00 68.56 86 PRO A C 1
ATOM 633 O O . PRO A 1 86 ? -17.784 -13.812 31.371 1.00 68.56 86 PRO A O 1
ATOM 636 N N . GLY A 1 87 ? -17.361 -12.268 32.947 1.00 68.38 87 GLY A N 1
ATOM 637 C CA . GLY A 1 87 ? -15.941 -12.614 33.124 1.00 68.38 87 GLY A CA 1
ATOM 638 C C . GLY A 1 87 ? -14.984 -11.981 32.104 1.00 68.38 87 GLY A C 1
ATOM 639 O O . GLY A 1 87 ? -13.795 -12.289 32.111 1.00 68.38 87 GLY A O 1
ATOM 640 N N . GLY A 1 88 ? -15.479 -11.096 31.236 1.00 65.75 88 GLY A N 1
ATOM 641 C CA . GLY A 1 88 ? -14.653 -10.348 30.296 1.00 65.75 88 GLY A CA 1
ATOM 642 C C . GLY A 1 88 ? -13.890 -9.201 30.958 1.00 65.75 88 GLY A C 1
ATOM 643 O O . GLY A 1 88 ? -14.437 -8.478 31.791 1.00 65.75 88 GLY A O 1
ATOM 644 N N . ILE A 1 89 ? -12.637 -8.999 30.555 1.00 70.31 89 ILE A N 1
ATOM 645 C CA . ILE A 1 89 ? -11.858 -7.811 30.915 1.00 70.31 89 ILE A CA 1
ATOM 646 C C . ILE A 1 89 ? -11.923 -6.841 29.736 1.00 70.31 89 ILE A C 1
ATOM 648 O O . ILE A 1 89 ? -11.596 -7.198 28.602 1.00 70.31 89 ILE A O 1
ATOM 652 N N . LEU A 1 90 ? -12.362 -5.606 29.992 1.00 67.44 90 LEU A N 1
ATOM 653 C CA . LEU A 1 90 ? -12.356 -4.557 28.977 1.00 67.44 90 LEU A CA 1
ATOM 654 C C . LEU A 1 90 ? -10.905 -4.151 28.686 1.00 67.44 90 LEU A C 1
ATOM 656 O O . LEU A 1 90 ? -10.248 -3.563 29.542 1.00 67.44 90 LEU A O 1
ATOM 660 N N . ASN A 1 91 ? -10.420 -4.469 27.488 1.00 66.75 91 ASN A N 1
ATOM 661 C CA . ASN A 1 91 ? -9.020 -4.274 27.110 1.00 66.75 91 ASN A CA 1
ATOM 662 C C . ASN A 1 91 ? -8.830 -2.997 26.274 1.00 66.75 91 ASN A C 1
ATOM 664 O O . ASN A 1 91 ? -7.874 -2.249 26.461 1.00 66.75 91 ASN A O 1
ATOM 668 N N . GLN A 1 92 ? -9.779 -2.688 25.384 1.00 68.62 92 GLN A N 1
ATOM 669 C CA . GLN A 1 92 ? -9.656 -1.535 24.493 1.00 68.62 92 GLN A CA 1
ATOM 670 C C . GLN A 1 92 ? -10.992 -0.829 24.282 1.00 68.62 92 GLN A C 1
ATOM 672 O O . GLN A 1 92 ? -12.014 -1.461 24.018 1.00 68.62 92 GLN A O 1
ATOM 677 N N . TYR A 1 93 ? -10.956 0.501 24.337 1.00 74.62 93 TYR A N 1
ATOM 678 C CA . TYR A 1 93 ? -12.016 1.362 23.826 1.00 74.62 93 TYR A CA 1
ATOM 679 C C . TYR A 1 93 ? -11.544 2.024 22.533 1.00 74.62 93 TYR A C 1
ATOM 681 O O . TYR A 1 93 ? -10.486 2.657 22.514 1.00 74.62 93 TYR A O 1
ATOM 689 N N . VAL A 1 94 ? -12.333 1.896 21.466 1.00 69.88 94 VAL A N 1
ATOM 690 C CA . VAL A 1 94 ? -12.102 2.588 20.196 1.00 69.88 94 VAL A CA 1
ATOM 691 C C . VAL A 1 94 ? -13.242 3.571 19.968 1.00 69.88 94 VAL A C 1
ATOM 693 O O . VAL A 1 94 ? -14.400 3.182 19.788 1.00 69.88 94 VAL A O 1
ATOM 696 N N . ALA A 1 95 ? -12.898 4.859 20.005 1.00 71.88 95 ALA A N 1
ATOM 697 C CA . ALA A 1 95 ? -13.856 5.931 19.796 1.00 71.88 95 ALA A CA 1
ATOM 698 C C . ALA A 1 95 ? -14.367 5.929 18.342 1.00 71.88 95 ALA A C 1
ATOM 700 O O . ALA A 1 95 ? -13.593 5.638 17.427 1.00 71.88 95 ALA A O 1
ATOM 701 N N . PRO A 1 96 ? -15.640 6.292 18.111 1.00 67.12 96 PRO A N 1
ATOM 702 C CA . PRO A 1 96 ? -16.177 6.431 16.764 1.00 67.12 96 PRO A CA 1
ATOM 703 C C . PRO A 1 96 ? -15.391 7.461 15.948 1.00 67.12 96 PRO A C 1
ATOM 705 O O . PRO A 1 96 ? -15.206 8.593 16.393 1.00 67.12 96 PRO A O 1
ATOM 708 N N . GLU A 1 97 ? -14.994 7.108 14.726 1.00 66.56 97 GLU A N 1
ATOM 709 C CA . GLU A 1 97 ? -14.344 8.047 13.794 1.00 66.56 97 GLU A CA 1
ATOM 710 C C . GLU A 1 97 ? -15.315 9.126 13.279 1.00 66.56 97 GLU A C 1
ATOM 712 O O . GLU A 1 97 ? -14.896 10.204 12.858 1.00 66.56 97 GLU A O 1
ATOM 717 N N . ALA A 1 98 ? -16.624 8.852 13.320 1.00 66.12 98 ALA A N 1
ATOM 718 C CA . ALA A 1 98 ? -17.679 9.785 12.942 1.00 66.12 98 ALA A CA 1
ATOM 719 C C . ALA A 1 98 ? -18.995 9.477 13.689 1.00 66.12 98 ALA A C 1
ATOM 721 O O . ALA A 1 98 ? -19.181 8.347 14.140 1.00 66.12 98 ALA A O 1
ATOM 722 N N . PRO A 1 99 ? -19.952 10.426 13.779 1.00 65.88 99 PRO A N 1
ATOM 723 C CA . PRO A 1 99 ? -21.202 10.242 14.532 1.00 65.88 99 PRO A CA 1
ATOM 724 C C . PRO A 1 99 ? -22.072 9.060 14.078 1.00 65.88 99 PRO A C 1
ATOM 726 O O . PRO A 1 99 ? -22.857 8.542 14.860 1.00 65.88 99 PRO A O 1
ATOM 729 N N . HIS A 1 100 ? -21.945 8.648 12.815 1.00 63.50 100 HIS A N 1
ATOM 730 C CA . HIS A 1 100 ? -22.677 7.538 12.194 1.00 63.50 100 HIS A CA 1
ATOM 731 C C . HIS A 1 100 ? -21.916 6.201 12.256 1.00 63.50 100 HIS A C 1
ATOM 733 O O . HIS A 1 100 ? -22.348 5.212 11.668 1.00 63.50 100 HIS A O 1
ATOM 739 N N . ARG A 1 101 ? -20.762 6.169 12.931 1.00 66.25 101 ARG A N 1
ATOM 740 C CA . ARG A 1 101 ? -19.965 4.958 13.133 1.00 66.25 101 ARG A CA 1
ATOM 741 C C . ARG A 1 101 ? -20.167 4.437 14.562 1.00 66.25 101 ARG A C 1
ATOM 743 O O . ARG A 1 101 ? -20.302 5.241 15.484 1.00 66.25 101 ARG A O 1
ATOM 750 N N . PRO A 1 102 ? -20.185 3.112 14.770 1.00 64.88 102 PRO A N 1
ATOM 751 C CA . PRO A 1 102 ? -20.268 2.544 16.110 1.00 64.88 102 PRO A CA 1
ATOM 752 C C . PRO A 1 102 ? -18.987 2.795 16.914 1.00 64.88 102 PRO A C 1
ATOM 754 O O . PRO A 1 102 ? -17.887 2.855 16.362 1.00 64.88 102 PRO A O 1
ATOM 757 N N . ALA A 1 103 ? -19.137 2.899 18.235 1.00 71.12 103 ALA A N 1
ATOM 758 C CA . ALA A 1 103 ? -18.027 2.732 19.166 1.00 71.12 103 ALA A CA 1
ATOM 759 C C . ALA A 1 103 ? -17.753 1.234 19.336 1.00 71.12 103 ALA A C 1
ATOM 761 O O . ALA A 1 103 ? -18.696 0.448 19.455 1.00 71.12 103 ALA A O 1
ATOM 762 N N . PHE A 1 104 ? -16.482 0.839 19.375 1.00 69.62 104 PHE A N 1
ATOM 763 C CA . PHE A 1 104 ? -16.105 -0.555 19.601 1.00 69.62 104 PHE A CA 1
ATOM 764 C C . PHE A 1 104 ? -15.456 -0.717 20.975 1.00 69.62 104 PHE A C 1
ATOM 766 O O . PHE A 1 104 ? -14.603 0.075 21.381 1.00 69.62 104 PHE A O 1
ATOM 773 N N . PHE A 1 105 ? -15.850 -1.780 21.672 1.00 72.25 105 PHE A N 1
ATOM 774 C CA . PHE A 1 105 ? -15.261 -2.209 22.936 1.00 72.25 105 PHE A CA 1
ATOM 775 C C . PHE A 1 105 ? -14.659 -3.599 22.725 1.00 72.25 105 PHE A C 1
ATOM 777 O O . PHE A 1 105 ? -15.389 -4.548 22.438 1.00 72.25 105 PHE A O 1
ATOM 784 N N . ALA A 1 106 ? -13.335 -3.723 22.830 1.00 67.88 106 ALA A N 1
ATOM 785 C CA . ALA A 1 106 ? -12.670 -5.020 22.788 1.00 67.88 106 ALA A CA 1
ATOM 786 C C . ALA A 1 106 ? -12.658 -5.614 24.198 1.00 67.88 106 ALA A C 1
ATOM 788 O O . ALA A 1 106 ? -12.050 -5.053 25.116 1.00 67.88 106 ALA A O 1
ATOM 789 N N . ILE A 1 107 ? -13.349 -6.740 24.358 1.00 73.25 107 ILE A N 1
ATOM 790 C CA . ILE A 1 107 ? -13.432 -7.478 25.615 1.00 73.25 107 ILE A CA 1
ATOM 791 C C . ILE A 1 107 ? -12.671 -8.784 25.435 1.00 73.25 107 ILE A C 1
ATOM 793 O O . ILE A 1 107 ? -13.000 -9.590 24.566 1.00 73.25 107 ILE A O 1
ATOM 797 N N . GLU A 1 108 ? -11.654 -8.990 26.260 1.00 72.56 108 GLU A N 1
ATOM 798 C CA . GLU A 1 108 ? -10.924 -10.248 26.313 1.00 72.56 108 GLU A CA 1
ATOM 799 C C . GLU A 1 108 ? -11.686 -11.201 27.234 1.00 72.56 108 GLU A C 1
ATOM 801 O O . GLU A 1 108 ? -11.921 -10.888 28.405 1.00 72.56 108 GLU A O 1
ATOM 806 N N . GLN A 1 109 ? -12.130 -12.344 26.706 1.00 59.97 109 GLN A N 1
ATOM 807 C CA . GLN A 1 109 ? -12.715 -13.385 27.545 1.00 59.97 109 GLN A CA 1
ATOM 808 C C . GLN A 1 109 ? -11.579 -14.097 28.268 1.00 59.97 109 GLN A C 1
ATOM 810 O O . GLN A 1 109 ? -10.808 -14.820 27.640 1.00 59.97 109 GLN A O 1
ATOM 815 N N . GLY A 1 110 ? -11.465 -13.870 29.578 1.00 55.72 110 GLY A N 1
ATOM 816 C CA . GLY A 1 110 ? -10.520 -14.605 30.407 1.00 55.72 110 GLY A CA 1
ATOM 817 C C . GLY A 1 110 ? -10.774 -16.102 30.248 1.00 55.72 110 GLY A C 1
ATOM 818 O O . GLY A 1 110 ? -11.865 -16.581 30.555 1.00 55.72 110 GLY A O 1
ATOM 819 N N . HIS A 1 111 ? -9.791 -16.834 29.724 1.00 46.41 111 HIS A N 1
ATOM 820 C CA . HIS A 1 111 ? -9.825 -18.290 29.724 1.00 46.41 111 HIS A CA 1
ATOM 821 C C . HIS A 1 111 ? -9.860 -18.767 31.182 1.00 46.41 111 HIS A C 1
ATOM 823 O O . HIS A 1 111 ? -8.922 -18.505 31.936 1.00 46.41 111 HIS A O 1
ATOM 829 N N . ALA A 1 112 ? -10.965 -19.407 31.569 1.00 45.94 112 ALA A N 1
ATOM 830 C CA . ALA A 1 112 ? -11.054 -20.196 32.794 1.00 45.94 112 ALA A CA 1
ATOM 831 C C . ALA A 1 112 ? -10.375 -21.557 32.600 1.00 45.94 112 ALA A C 1
ATOM 833 O O . ALA A 1 112 ? -10.484 -22.109 31.478 1.00 45.94 112 ALA A O 1
#